Protein AF-A0A7X6HQ19-F1 (afdb_monomer_lite)

pLDDT: mean 84.84, std 12.22, range [40.97, 96.38]

Secondary structure (DSSP, 8-state):
---TT-HHHHHHHHHHHHH-----HHHHHHHTT--HHHHTTT---TT---TT---TT---TT-

Radius of gyration: 13.15 Å; chains: 1; bounding box: 34×18×34 Å

Foldseek 3Di:
DDDPDDPVLQVQLVVQLVPDPDPQPVVNCVSSVHQCQPPCAPPPCPPHDCVPHDNVNRPVVPD

Sequence (63 aa):
MANEGSLDELLHSIEQVVETETDDFMELVRIACLDIARDFAGADLSGINLRGADLSGADLRGA

Structure (mmCIF, N/CA/C/O backbone):
data_AF-A0A7X6HQ19-F1
#
_entry.id   AF-A0A7X6HQ19-F1
#
loop_
_atom_site.group_PDB
_atom_site.id
_atom_site.type_symbol
_atom_site.label_atom_id
_atom_site.label_alt_id
_atom_site.label_comp_id
_atom_site.label_asym_id
_atom_site.label_entity_id
_atom_site.label_seq_id
_atom_site.pdbx_PDB_ins_code
_atom_site.Cartn_x
_atom_site.Cartn_y
_atom_site.Cartn_z
_atom_site.occupancy
_atom_site.B_iso_or_equiv
_atom_site.auth_seq_id
_atom_site.auth_comp_id
_atom_site.auth_asym_id
_atom_site.auth_atom_id
_atom_site.pdbx_PDB_model_num
ATOM 1 N N . MET A 1 1 ? 22.859 5.750 7.910 1.00 40.97 1 MET A N 1
ATOM 2 C CA . MET A 1 1 ? 22.297 4.809 6.923 1.00 40.97 1 MET A CA 1
ATOM 3 C C . MET A 1 1 ? 21.466 3.844 7.737 1.00 40.97 1 MET A C 1
ATOM 5 O O . MET A 1 1 ? 22.031 2.923 8.310 1.00 40.97 1 MET A O 1
ATOM 9 N N . ALA A 1 2 ? 20.201 4.200 7.972 1.00 44.53 2 ALA A N 1
ATOM 10 C CA . ALA A 1 2 ? 19.294 3.363 8.745 1.00 44.53 2 ALA A CA 1
ATOM 11 C C . ALA A 1 2 ? 19.142 2.037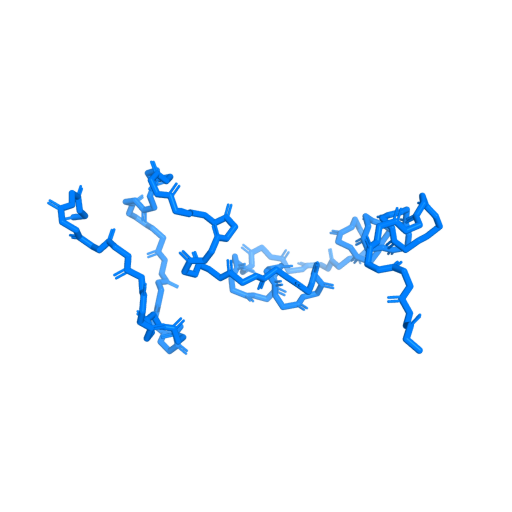 7.997 1.00 44.53 2 ALA A C 1
ATOM 13 O O . ALA A 1 2 ? 19.038 2.025 6.771 1.00 44.53 2 ALA A O 1
ATOM 14 N N . ASN A 1 3 ? 19.273 0.941 8.728 1.00 48.44 3 ASN A N 1
ATOM 15 C CA . ASN A 1 3 ? 19.025 -0.389 8.215 1.00 48.44 3 ASN A CA 1
ATOM 16 C C . ASN A 1 3 ? 17.523 -0.480 7.946 1.00 48.44 3 ASN A C 1
ATOM 18 O O . ASN A 1 3 ? 16.784 -0.729 8.888 1.00 48.44 3 ASN A O 1
ATOM 22 N N . GLU A 1 4 ? 17.094 -0.243 6.705 1.00 57.44 4 GLU A N 1
ATOM 23 C CA . GLU A 1 4 ? 15.722 -0.524 6.277 1.00 57.44 4 GLU A CA 1
ATOM 24 C C . GLU A 1 4 ? 15.416 -1.991 6.630 1.00 57.44 4 GLU A C 1
ATOM 26 O O . GLU A 1 4 ? 15.963 -2.908 6.013 1.00 57.44 4 GLU A O 1
ATOM 31 N N . GLY A 1 5 ? 14.622 -2.2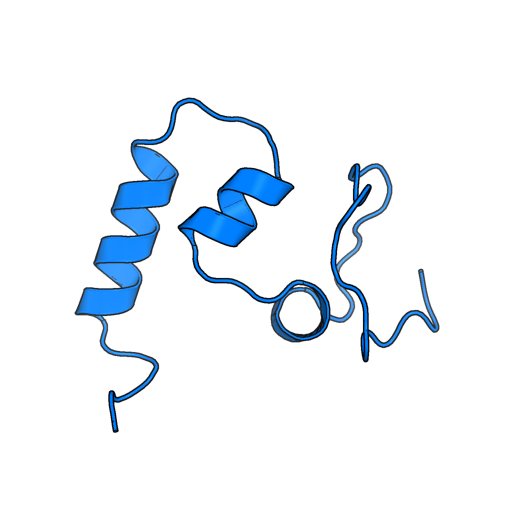20 7.683 1.00 63.81 5 GLY A N 1
ATOM 32 C CA . GLY A 1 5 ? 14.205 -3.564 8.098 1.00 63.81 5 GLY A CA 1
ATOM 33 C C . GLY A 1 5 ? 14.660 -4.013 9.487 1.00 63.81 5 GLY A C 1
ATOM 34 O O . GLY A 1 5 ? 14.902 -5.205 9.688 1.00 63.81 5 GLY A O 1
ATOM 35 N N . SER A 1 6 ? 14.783 -3.107 10.463 1.00 83.31 6 SER A N 1
ATOM 36 C CA . SER A 1 6 ? 14.754 -3.554 11.864 1.00 83.31 6 SER A CA 1
ATOM 37 C C . SER A 1 6 ? 13.365 -4.114 12.198 1.00 83.31 6 SER A C 1
ATOM 39 O O . SER A 1 6 ? 12.350 -3.540 11.804 1.00 83.31 6 SER A O 1
ATOM 41 N N . LEU A 1 7 ? 13.300 -5.205 12.969 1.00 86.50 7 LEU A N 1
ATOM 42 C CA . LEU A 1 7 ? 12.033 -5.709 13.512 1.00 86.50 7 LEU A CA 1
ATOM 43 C C . LEU A 1 7 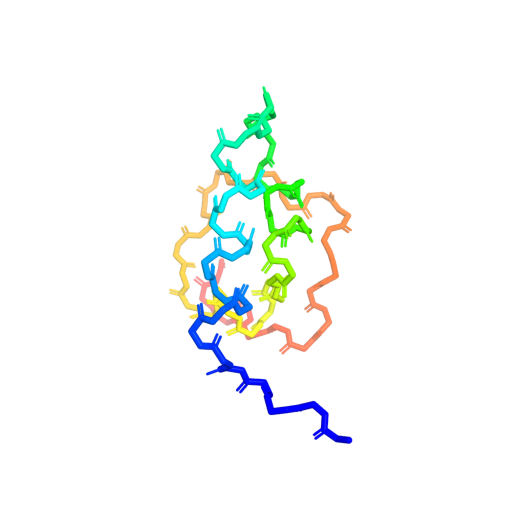? 11.291 -4.617 14.303 1.00 86.50 7 LEU A C 1
ATOM 45 O O . LEU A 1 7 ? 10.068 -4.566 14.257 1.00 86.50 7 LEU A O 1
ATOM 49 N N . ASP A 1 8 ? 12.025 -3.718 14.963 1.00 89.56 8 ASP A N 1
ATOM 50 C CA . ASP A 1 8 ? 11.447 -2.604 15.720 1.00 89.56 8 ASP A CA 1
ATOM 51 C C . ASP A 1 8 ? 10.719 -1.598 14.813 1.00 89.56 8 ASP A C 1
ATOM 53 O O . ASP A 1 8 ? 9.655 -1.103 15.172 1.00 89.56 8 ASP A O 1
ATOM 57 N N . GLU A 1 9 ? 11.246 -1.325 13.615 1.00 86.44 9 GLU A N 1
ATOM 58 C CA . GLU A 1 9 ? 10.609 -0.423 12.641 1.00 86.44 9 GLU A CA 1
ATOM 59 C C . GLU A 1 9 ? 9.329 -1.042 12.068 1.00 86.44 9 GLU A C 1
ATOM 61 O O . GLU A 1 9 ? 8.314 -0.359 11.908 1.00 86.44 9 GLU A O 1
ATOM 66 N N . LEU A 1 10 ? 9.358 -2.352 11.800 1.00 89.06 10 LEU A N 1
ATOM 67 C CA . LEU A 1 10 ? 8.184 -3.096 11.343 1.00 89.06 10 LEU A CA 1
ATOM 68 C C . LEU A 1 10 ? 7.093 -3.131 12.414 1.00 89.06 10 LEU A C 1
ATOM 70 O O . LEU A 1 10 ? 5.935 -2.857 12.106 1.00 89.06 10 LEU A O 1
ATOM 74 N N . LEU A 1 11 ? 7.450 -3.439 13.664 1.00 91.69 11 LEU A N 1
ATOM 75 C CA . LEU A 1 11 ? 6.499 -3.457 14.777 1.00 91.69 11 LEU A CA 1
ATOM 76 C C . LEU A 1 11 ? 5.883 -2.077 15.004 1.00 91.69 11 LEU A C 1
ATOM 78 O O . LEU A 1 11 ? 4.665 -1.978 15.120 1.00 91.69 11 LEU A O 1
ATOM 82 N N . HIS A 1 12 ? 6.694 -1.019 14.964 1.00 91.06 12 HIS A N 1
ATOM 83 C CA . HIS A 1 12 ? 6.199 0.347 15.098 1.00 91.06 12 HIS A CA 1
ATOM 84 C C . HIS A 1 12 ? 5.208 0.722 13.986 1.00 91.06 12 HIS A C 1
ATOM 86 O O . HIS A 1 12 ? 4.161 1.309 14.251 1.00 91.06 12 HIS A O 1
ATOM 92 N N . SER A 1 13 ? 5.507 0.338 12.743 1.00 92.06 13 SER A N 1
ATOM 93 C CA . SER A 1 13 ? 4.616 0.587 11.604 1.00 92.06 13 SER A CA 1
ATOM 94 C C . SER A 1 13 ? 3.289 -0.166 11.749 1.00 92.06 13 SER A C 1
ATOM 96 O O . SER A 1 13 ? 2.228 0.391 11.476 1.00 92.06 13 SER A O 1
ATOM 98 N N . ILE A 1 14 ? 3.328 -1.419 12.218 1.00 93.56 14 ILE A N 1
ATOM 99 C CA . ILE A 1 14 ? 2.123 -2.222 12.473 1.00 93.56 14 ILE A CA 1
ATOM 100 C C . ILE A 1 14 ? 1.270 -1.587 13.571 1.00 93.56 14 ILE A C 1
ATOM 102 O O . ILE A 1 14 ? 0.059 -1.476 13.398 1.00 93.56 14 ILE A O 1
ATOM 106 N N . GLU A 1 15 ? 1.878 -1.152 14.675 1.00 95.56 15 GLU A N 1
ATOM 107 C CA . GLU A 1 15 ? 1.163 -0.475 15.761 1.00 95.56 15 GLU A CA 1
ATOM 108 C C . GLU A 1 15 ? 0.434 0.774 15.247 1.00 95.56 15 GLU A C 1
ATOM 110 O O . GLU A 1 15 ? -0.768 0.903 15.465 1.00 95.56 15 GLU A O 1
ATOM 115 N N . GLN A 1 16 ? 1.100 1.624 14.457 1.00 94.06 16 GLN A N 1
ATOM 116 C CA . GLN A 1 16 ? 0.474 2.818 13.873 1.00 94.06 16 GLN A CA 1
ATOM 117 C C . GLN A 1 16 ? -0.731 2.486 12.976 1.00 94.06 16 GLN A C 1
ATOM 119 O O . GLN A 1 16 ? -1.751 3.174 13.010 1.00 94.06 16 GLN A O 1
ATOM 124 N N . VAL A 1 17 ? -0.621 1.428 12.168 1.00 94.94 17 VAL A N 1
ATOM 125 C CA . VAL A 1 17 ? -1.694 0.963 11.274 1.00 94.94 17 VAL A CA 1
ATOM 126 C C . VAL A 1 17 ? -2.857 0.335 12.044 1.00 94.94 17 VAL A C 1
ATOM 128 O O . VAL A 1 17 ? -3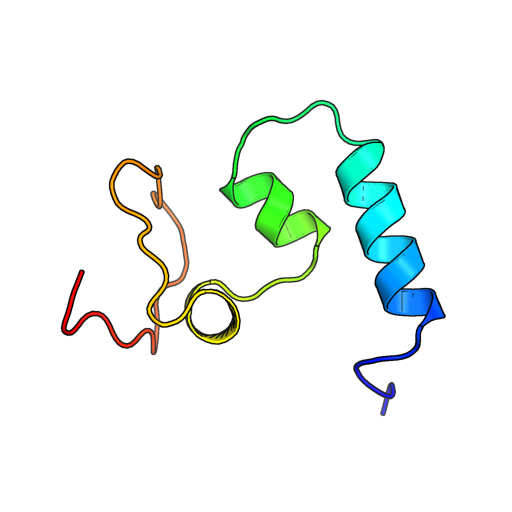.987 0.372 11.574 1.00 94.94 17 VAL A O 1
ATOM 131 N N . VAL A 1 18 ? -2.612 -0.259 13.209 1.00 94.75 18 VAL A N 1
ATOM 132 C CA . VAL A 1 18 ? -3.677 -0.831 14.048 1.00 94.75 18 VAL A CA 1
ATOM 133 C C . VAL A 1 18 ? -4.381 0.250 14.870 1.00 94.75 18 VAL A C 1
ATOM 135 O O . VAL A 1 18 ? -5.573 0.129 15.139 1.00 94.75 18 VAL A O 1
ATOM 138 N N . GLU A 1 19 ? -3.660 1.295 15.271 1.00 96.38 19 GLU A N 1
ATOM 139 C CA . GLU A 1 19 ? -4.192 2.389 16.091 1.00 96.38 19 GLU A CA 1
ATOM 140 C C . GLU A 1 19 ? -4.952 3.456 15.294 1.00 96.38 19 GLU A C 1
ATOM 142 O O . GLU A 1 19 ? -5.708 4.232 15.880 1.00 96.38 19 GLU A O 1
ATOM 147 N N . THR A 1 20 ? -4.766 3.523 13.977 1.00 95.31 20 THR A N 1
ATOM 148 C CA . THR A 1 20 ? -5.496 4.478 13.137 1.00 95.31 20 THR A CA 1
ATOM 149 C C . THR A 1 20 ? -6.977 4.113 13.005 1.00 95.31 20 THR A C 1
ATOM 151 O O . THR A 1 20 ? -7.354 2.946 12.921 1.00 95.31 20 THR A O 1
ATOM 154 N N . GLU A 1 21 ? -7.836 5.130 12.944 1.00 95.94 21 GLU A N 1
ATOM 155 C CA . GLU A 1 21 ? -9.285 4.972 12.749 1.00 95.94 21 GLU A CA 1
ATOM 156 C C . GLU A 1 21 ? -9.693 5.025 11.262 1.00 95.94 21 GLU A C 1
ATOM 158 O O . GLU A 1 21 ? -10.880 4.958 10.942 1.00 95.94 21 GLU A O 1
ATOM 163 N N . THR A 1 22 ? -8.726 5.177 10.350 1.00 93.81 22 THR A N 1
ATOM 164 C CA . THR A 1 22 ? -8.979 5.322 8.910 1.00 93.81 22 THR A CA 1
ATOM 165 C C . THR A 1 22 ? -9.141 3.972 8.212 1.00 93.81 22 THR A C 1
ATOM 167 O O . THR A 1 22 ? -8.397 3.024 8.463 1.00 93.81 22 THR A O 1
ATOM 170 N N . ASP A 1 23 ? -10.095 3.896 7.288 1.00 91.31 23 ASP A N 1
ATOM 171 C CA . ASP A 1 23 ? -10.234 2.815 6.309 1.00 91.31 23 ASP A CA 1
ATOM 172 C C . ASP A 1 23 ? -9.712 3.222 4.918 1.00 91.31 23 ASP A C 1
ATOM 174 O O . ASP A 1 23 ? -9.756 2.432 3.969 1.00 91.31 23 ASP A O 1
ATOM 178 N N . ASP A 1 24 ? -9.179 4.443 4.784 1.00 92.00 24 ASP A N 1
ATOM 179 C CA . ASP A 1 24 ? -8.618 4.941 3.537 1.00 92.00 24 ASP A CA 1
ATOM 180 C C . ASP A 1 24 ? -7.287 4.239 3.235 1.00 92.00 24 ASP A C 1
ATOM 182 O O . ASP A 1 24 ? -6.266 4.450 3.893 1.00 92.00 24 ASP A O 1
ATOM 186 N N . PHE A 1 25 ? -7.291 3.412 2.187 1.00 92.12 25 PHE A N 1
ATOM 187 C CA . PHE A 1 25 ? -6.114 2.664 1.744 1.00 92.12 25 PHE A CA 1
ATOM 188 C C . PHE A 1 25 ? -4.882 3.556 1.539 1.00 92.12 25 PHE A C 1
ATOM 190 O O . PHE A 1 25 ? -3.772 3.176 1.907 1.00 92.12 25 PHE A O 1
ATOM 197 N N . MET A 1 26 ? -5.059 4.754 0.975 1.00 91.06 26 MET A N 1
ATOM 198 C CA . MET A 1 26 ? -3.943 5.657 0.703 1.00 91.06 26 MET A CA 1
ATOM 199 C C . MET A 1 26 ? -3.346 6.212 1.993 1.00 91.06 26 MET A C 1
ATOM 201 O O . MET A 1 26 ? -2.145 6.465 2.057 1.00 91.06 26 MET A O 1
ATOM 205 N N . GLU A 1 27 ? -4.163 6.426 3.019 1.00 92.56 27 GLU A N 1
ATOM 206 C CA . GLU A 1 27 ? -3.689 6.820 4.340 1.00 92.56 27 GLU A CA 1
ATOM 207 C C . GLU A 1 27 ? -2.949 5.683 5.041 1.00 92.56 27 GLU A C 1
ATOM 209 O O . GLU A 1 27 ? -1.853 5.914 5.549 1.00 92.56 27 GLU A O 1
ATOM 214 N N . LEU A 1 28 ? -3.460 4.453 4.963 1.00 93.25 28 LEU A N 1
ATOM 215 C CA . LEU A 1 28 ? -2.787 3.270 5.508 1.00 93.25 28 LEU A CA 1
ATOM 216 C C . LEU A 1 28 ? -1.407 3.049 4.877 1.00 93.25 28 LEU A C 1
ATOM 218 O O . LEU A 1 28 ? -0.431 2.831 5.590 1.00 93.25 28 LEU A O 1
ATOM 222 N N . VAL A 1 29 ? -1.301 3.174 3.552 1.00 92.38 29 VAL A N 1
ATOM 223 C CA . VAL A 1 29 ? -0.024 3.090 2.825 1.00 92.38 29 VAL A CA 1
ATOM 224 C C . VAL A 1 29 ? 0.964 4.153 3.310 1.00 92.38 29 VAL A C 1
ATOM 226 O O . VAL A 1 29 ? 2.135 3.845 3.527 1.00 92.38 29 VAL A O 1
ATOM 229 N N . ARG A 1 30 ? 0.500 5.393 3.524 1.00 90.94 30 ARG A N 1
ATOM 230 C CA . ARG A 1 30 ? 1.342 6.482 4.043 1.00 90.94 30 ARG A CA 1
ATOM 231 C C . ARG A 1 30 ? 1.822 6.211 5.466 1.00 90.94 30 ARG A C 1
ATOM 233 O O . ARG A 1 30 ? 2.993 6.439 5.744 1.00 90.94 30 ARG A O 1
ATOM 240 N N . ILE A 1 31 ? 0.937 5.737 6.344 1.00 92.31 31 ILE A N 1
ATOM 241 C CA . ILE A 1 31 ? 1.263 5.412 7.742 1.00 92.31 31 ILE A CA 1
ATOM 242 C C . ILE A 1 31 ? 2.287 4.277 7.802 1.00 92.31 31 ILE A C 1
ATOM 244 O O . ILE A 1 31 ? 3.266 4.360 8.535 1.00 92.31 31 ILE A O 1
ATOM 248 N N . ALA A 1 32 ? 2.090 3.243 6.988 1.0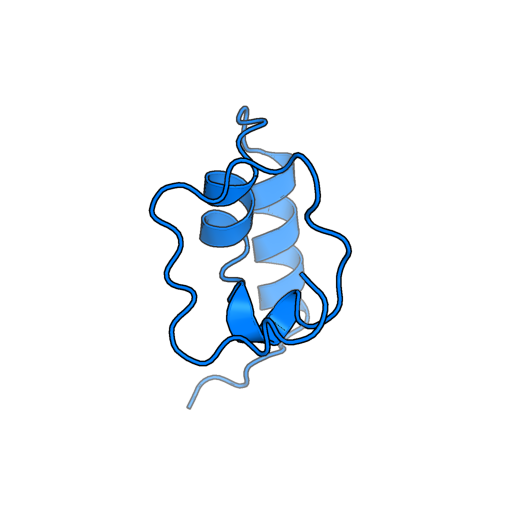0 92.19 32 ALA A N 1
ATOM 249 C CA . ALA A 1 32 ? 2.996 2.105 6.902 1.00 92.19 32 ALA A CA 1
ATOM 250 C C . ALA A 1 32 ? 4.311 2.420 6.163 1.00 92.19 32 ALA A C 1
ATOM 252 O O . ALA A 1 32 ? 5.136 1.523 5.995 1.00 92.19 32 ALA A O 1
ATOM 253 N N . CYS A 1 33 ? 4.507 3.663 5.701 1.00 90.81 33 CYS A N 1
ATOM 254 C CA . CYS A 1 33 ? 5.653 4.084 4.894 1.00 90.81 33 CYS A CA 1
ATOM 255 C C . CYS A 1 33 ? 5.889 3.187 3.663 1.00 90.81 33 CYS A C 1
ATOM 257 O O . CYS A 1 33 ? 7.034 2.935 3.283 1.00 90.81 33 CYS A O 1
ATOM 259 N N . LEU A 1 34 ? 4.808 2.702 3.046 1.00 90.19 34 LEU A N 1
ATOM 260 C CA . LEU A 1 34 ? 4.863 1.838 1.870 1.00 90.19 34 LEU A CA 1
ATOM 261 C C . LEU A 1 34 ? 4.840 2.661 0.581 1.00 90.19 34 LEU A C 1
ATOM 263 O O . LEU A 1 34 ? 4.181 3.699 0.484 1.00 90.19 34 LEU A O 1
ATOM 267 N N . ASP A 1 35 ? 5.522 2.154 -0.437 1.00 89.81 35 ASP A N 1
ATOM 268 C CA . ASP A 1 35 ? 5.510 2.694 -1.790 1.00 89.81 35 ASP A CA 1
ATOM 269 C C . ASP A 1 35 ? 4.562 1.871 -2.671 1.00 89.81 35 ASP A C 1
ATOM 271 O O . ASP A 1 35 ? 4.704 0.658 -2.806 1.00 89.81 35 ASP A O 1
ATOM 275 N N . ILE A 1 36 ? 3.580 2.525 -3.294 1.00 89.38 36 ILE A N 1
ATOM 276 C CA . ILE A 1 36 ? 2.558 1.829 -4.094 1.00 89.38 36 ILE A CA 1
ATOM 277 C C . ILE A 1 36 ? 3.170 1.179 -5.334 1.00 89.38 36 ILE A C 1
ATOM 279 O O . ILE A 1 36 ? 2.821 0.050 -5.678 1.00 89.38 36 ILE A O 1
ATOM 283 N N . ALA A 1 37 ? 4.080 1.879 -6.009 1.00 88.25 37 ALA A N 1
ATOM 284 C CA . ALA A 1 37 ? 4.690 1.401 -7.240 1.00 88.25 37 ALA A CA 1
ATOM 285 C C . ALA A 1 37 ? 5.602 0.192 -6.993 1.00 88.25 37 ALA A C 1
ATOM 287 O O . ALA A 1 37 ? 5.685 -0.692 -7.847 1.00 88.25 37 ALA A O 1
ATOM 288 N N . ARG A 1 38 ? 6.277 0.148 -5.839 1.00 88.88 38 ARG A N 1
ATOM 289 C CA . ARG A 1 38 ? 7.236 -0.896 -5.468 1.00 88.88 38 ARG A CA 1
ATOM 290 C C . ARG A 1 38 ? 6.604 -2.029 -4.665 1.00 88.88 38 ARG A C 1
ATOM 292 O O . ARG A 1 38 ? 6.748 -3.187 -5.044 1.00 88.88 38 ARG A O 1
ATOM 299 N N . ASP A 1 39 ? 5.932 -1.711 -3.565 1.00 89.69 39 ASP A N 1
ATOM 300 C CA . ASP A 1 39 ? 5.518 -2.694 -2.557 1.00 89.69 39 ASP A CA 1
ATOM 301 C C . ASP A 1 39 ? 4.198 -3.388 -2.934 1.00 89.69 39 ASP A C 1
ATOM 303 O O . ASP A 1 39 ? 3.936 -4.506 -2.493 1.00 89.69 39 ASP A O 1
ATOM 307 N N . PHE A 1 40 ? 3.403 -2.772 -3.816 1.00 89.31 40 PHE A N 1
ATOM 308 C CA . PHE A 1 40 ? 2.165 -3.341 -4.367 1.00 89.31 40 PHE A CA 1
ATOM 309 C C . PHE A 1 40 ? 2.288 -3.710 -5.853 1.00 89.31 40 PHE A C 1
ATOM 311 O O . PHE A 1 40 ? 1.283 -3.921 -6.535 1.00 89.31 40 PHE A O 1
ATOM 318 N N . ALA A 1 41 ? 3.512 -3.814 -6.379 1.00 86.50 41 ALA A N 1
ATOM 319 C CA . ALA A 1 41 ? 3.745 -4.207 -7.763 1.00 86.50 41 ALA A CA 1
ATOM 320 C C . ALA A 1 41 ? 3.119 -5.584 -8.064 1.00 86.50 41 ALA A C 1
ATOM 322 O O . ALA A 1 41 ? 3.460 -6.592 -7.444 1.00 86.50 41 ALA A O 1
ATOM 323 N N . GLY A 1 42 ? 2.203 -5.628 -9.036 1.00 85.00 42 GLY A N 1
ATOM 324 C CA . GLY A 1 42 ? 1.492 -6.850 -9.425 1.00 85.00 42 GLY A CA 1
ATOM 325 C C . GLY A 1 42 ? 0.347 -7.265 -8.492 1.00 85.00 42 GLY A C 1
ATOM 326 O O . GLY A 1 42 ? -0.256 -8.312 -8.7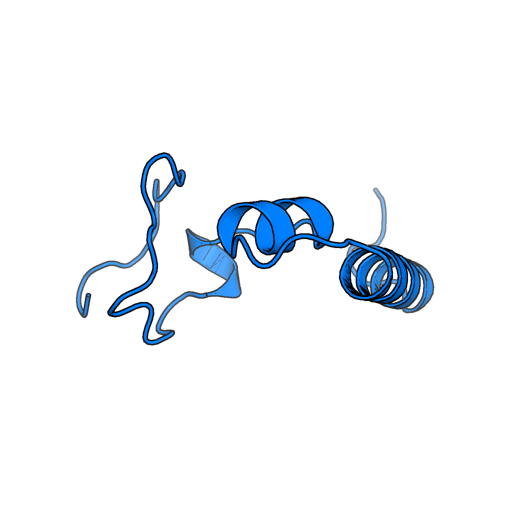24 1.00 85.00 42 GLY A O 1
ATOM 327 N N . ALA A 1 43 ? 0.029 -6.472 -7.464 1.00 87.56 43 ALA A N 1
ATOM 328 C CA . ALA A 1 43 ? -1.187 -6.661 -6.685 1.00 87.56 43 ALA A CA 1
ATOM 329 C C . ALA A 1 43 ? -2.423 -6.289 -7.518 1.00 87.56 43 ALA A C 1
ATOM 331 O O . ALA A 1 43 ? -2.397 -5.348 -8.313 1.00 87.56 43 ALA A O 1
ATOM 332 N N . ASP A 1 44 ? -3.525 -7.005 -7.299 1.00 88.62 44 ASP A N 1
ATOM 333 C CA . ASP A 1 44 ? -4.824 -6.584 -7.812 1.00 88.62 44 ASP A CA 1
ATOM 334 C C . ASP A 1 44 ? -5.334 -5.410 -6.966 1.00 88.62 44 ASP A C 1
ATOM 336 O O . ASP A 1 44 ? -5.789 -5.587 -5.836 1.00 88.62 44 ASP A O 1
ATOM 340 N N . LEU A 1 45 ? -5.206 -4.201 -7.510 1.00 87.62 45 LEU A N 1
ATOM 341 C CA . LEU A 1 45 ? -5.725 -2.966 -6.918 1.00 87.62 45 LEU A CA 1
ATOM 342 C C . LEU A 1 45 ? -7.049 -2.540 -7.574 1.00 87.62 45 LEU A C 1
ATOM 344 O O . LEU A 1 45 ? -7.452 -1.377 -7.465 1.00 87.62 45 LEU A O 1
ATOM 348 N N . SER A 1 46 ? -7.733 -3.448 -8.280 1.00 87.44 46 SER A N 1
ATOM 349 C CA . SER A 1 46 ? -9.018 -3.142 -8.902 1.00 87.44 46 SER A CA 1
ATOM 350 C C . SER A 1 46 ? -10.050 -2.743 -7.842 1.00 87.44 46 SER A C 1
ATOM 352 O O . SER A 1 46 ? -10.213 -3.372 -6.799 1.00 87.44 46 SER A O 1
ATOM 354 N N . GLY A 1 47 ? -10.729 -1.619 -8.082 1.00 88.12 47 GLY A N 1
ATOM 355 C CA . GLY A 1 47 ? -11.684 -1.044 -7.130 1.00 88.12 47 GLY A CA 1
ATOM 356 C C . GLY A 1 47 ? -11.070 -0.188 -6.015 1.00 88.12 47 GLY A C 1
ATOM 357 O O . GLY A 1 47 ? -11.826 0.462 -5.294 1.00 88.12 47 GLY A O 1
ATOM 358 N N . ILE A 1 48 ? -9.740 -0.105 -5.897 1.00 89.94 48 ILE A N 1
ATOM 359 C CA . ILE A 1 48 ? -9.085 0.818 -4.962 1.00 89.94 48 ILE A CA 1
ATOM 360 C C . ILE A 1 48 ? -9.064 2.234 -5.543 1.00 89.94 48 ILE A C 1
ATOM 362 O O . ILE A 1 48 ? -8.725 2.464 -6.706 1.00 89.94 48 ILE A O 1
ATOM 366 N N . ASN A 1 49 ? -9.410 3.221 -4.715 1.00 88.31 49 ASN A N 1
ATOM 367 C CA . ASN A 1 49 ? -9.329 4.625 -5.097 1.00 88.31 49 ASN A CA 1
ATOM 368 C C . ASN A 1 49 ? -7.877 5.127 -5.030 1.00 88.31 49 ASN A C 1
ATOM 370 O O . ASN A 1 49 ? -7.443 5.667 -4.018 1.00 88.31 49 ASN A O 1
ATOM 374 N N . LEU A 1 50 ? -7.146 5.003 -6.138 1.00 87.19 50 LEU A N 1
ATOM 375 C CA . LEU A 1 50 ? -5.760 5.474 -6.270 1.00 87.19 50 LEU A CA 1
ATOM 376 C C . LEU A 1 50 ? -5.649 6.963 -6.659 1.00 87.19 50 LEU A C 1
ATOM 378 O O . LEU A 1 50 ? -4.627 7.405 -7.190 1.00 87.19 50 LEU A O 1
ATOM 382 N N . ARG A 1 51 ? -6.699 7.772 -6.457 1.00 86.44 51 ARG A N 1
ATOM 383 C CA . ARG A 1 51 ? -6.666 9.193 -6.834 1.00 86.44 51 ARG A CA 1
ATOM 384 C C . ARG A 1 51 ? -5.581 9.926 -6.041 1.00 86.44 51 ARG A C 1
ATOM 386 O O . ARG A 1 51 ? -5.658 10.028 -4.823 1.00 86.44 51 ARG A O 1
ATOM 393 N N . GLY A 1 52 ? -4.620 10.505 -6.760 1.00 82.94 52 GLY A N 1
ATOM 394 C CA . GLY A 1 52 ? -3.509 11.251 -6.163 1.00 82.94 52 GLY A CA 1
ATOM 395 C C . GLY A 1 52 ? -2.348 10.380 -5.675 1.00 82.94 52 GLY A C 1
ATOM 396 O O . GLY A 1 52 ? -1.417 10.924 -5.090 1.00 82.94 52 GLY A O 1
ATOM 397 N N . ALA A 1 53 ? -2.377 9.065 -5.922 1.00 85.31 53 ALA A N 1
ATOM 398 C CA . ALA A 1 53 ? -1.209 8.210 -5.754 1.00 85.31 53 ALA A CA 1
ATOM 399 C C . ALA A 1 53 ? -0.100 8.616 -6.735 1.00 85.31 53 ALA A C 1
ATOM 401 O O . ALA A 1 53 ? -0.371 8.849 -7.917 1.00 85.31 53 ALA A O 1
ATOM 402 N N . ASP A 1 54 ? 1.144 8.660 -6.256 1.00 84.12 54 ASP A N 1
ATOM 403 C CA . ASP A 1 54 ? 2.294 8.708 -7.151 1.00 84.12 54 ASP A CA 1
ATOM 404 C C . ASP A 1 54 ? 2.559 7.294 -7.678 1.00 84.12 54 ASP A C 1
ATOM 406 O O . ASP A 1 54 ? 2.998 6.410 -6.948 1.00 84.12 54 ASP A O 1
ATOM 410 N N . LEU A 1 55 ? 2.221 7.074 -8.947 1.00 83.75 55 LEU A N 1
ATOM 411 C CA . LEU A 1 55 ? 2.465 5.820 -9.664 1.00 83.75 55 LEU A CA 1
ATOM 412 C C . LEU A 1 55 ? 3.660 5.949 -10.619 1.00 83.75 55 LEU A C 1
ATOM 414 O O . LEU A 1 55 ? 3.807 5.156 -11.554 1.00 83.75 55 LEU A O 1
ATOM 418 N N . SER A 1 56 ? 4.500 6.971 -10.438 1.00 85.06 56 SER A N 1
ATOM 419 C CA . SER A 1 56 ? 5.683 7.184 -11.267 1.00 85.06 56 SER A CA 1
ATOM 420 C C . SER A 1 56 ? 6.631 5.996 -11.134 1.00 85.06 56 SER A C 1
ATOM 422 O O . SER A 1 56 ? 7.178 5.731 -10.071 1.00 85.06 56 SER A O 1
ATOM 424 N N . GLY A 1 57 ? 6.833 5.268 -12.233 1.00 78.31 57 GLY A N 1
ATOM 425 C CA . GLY A 1 57 ? 7.679 4.071 -12.250 1.00 78.31 57 GLY A CA 1
ATOM 426 C C . GLY A 1 57 ? 6.962 2.767 -11.894 1.00 78.31 57 GLY A C 1
ATOM 427 O O . GLY A 1 57 ? 7.602 1.718 -11.937 1.00 78.31 57 GLY A O 1
ATOM 428 N N . ALA A 1 58 ? 5.654 2.798 -11.616 1.00 80.50 58 ALA A N 1
ATOM 429 C CA . ALA A 1 58 ? 4.865 1.582 -11.460 1.00 80.50 58 ALA A CA 1
ATOM 430 C C . ALA A 1 58 ? 4.777 0.813 -12.788 1.00 80.50 58 ALA A C 1
ATOM 432 O O . ALA A 1 58 ? 4.536 1.390 -13.855 1.00 80.50 58 ALA A O 1
ATOM 433 N N . ASP A 1 59 ? 4.930 -0.509 -12.723 1.00 74.75 59 ASP A N 1
ATOM 434 C CA . ASP A 1 59 ? 4.678 -1.382 -13.865 1.00 74.75 59 ASP A CA 1
ATOM 435 C C . ASP A 1 59 ? 3.174 -1.644 -14.016 1.00 74.75 59 ASP A C 1
ATOM 437 O O . ASP A 1 59 ? 2.627 -2.602 -13.475 1.00 74.75 59 ASP A O 1
ATOM 441 N N . LEU A 1 60 ? 2.498 -0.771 -14.765 1.00 71.56 60 LEU A N 1
ATOM 442 C CA . LEU A 1 60 ? 1.048 -0.828 -14.989 1.00 71.56 60 LEU A CA 1
ATOM 443 C C . LEU A 1 60 ? 0.641 -1.728 -16.168 1.00 71.56 60 LEU A C 1
ATOM 445 O O . LEU A 1 60 ? -0.485 -1.640 -16.650 1.00 71.56 60 LEU A O 1
ATOM 449 N N . ARG A 1 61 ? 1.531 -2.588 -16.684 1.00 74.62 61 ARG A N 1
ATOM 450 C CA . ARG A 1 61 ? 1.264 -3.385 -17.901 1.00 74.62 61 ARG A CA 1
ATOM 451 C C . ARG A 1 61 ? 0.163 -4.448 -17.745 1.00 74.62 61 ARG A C 1
ATOM 453 O O . ARG A 1 61 ? -0.185 -5.081 -18.740 1.00 74.62 61 ARG A O 1
ATOM 460 N N . GLY A 1 62 ? -0.378 -4.640 -16.541 1.00 61.69 62 GLY A N 1
ATOM 461 C CA . GLY A 1 62 ? -1.487 -5.557 -16.252 1.00 61.69 62 GLY A CA 1
ATOM 462 C C . GLY A 1 62 ? -2.616 -4.963 -15.401 1.00 61.69 62 GLY A C 1
ATOM 463 O O . GLY A 1 62 ? -3.397 -5.744 -14.866 1.00 61.69 62 GLY A O 1
ATOM 464 N N . ALA A 1 63 ? -2.664 -3.633 -15.246 1.00 63.78 63 ALA A N 1
ATOM 465 C CA . ALA A 1 63 ? -3.691 -2.920 -14.478 1.00 63.78 63 ALA A CA 1
ATOM 466 C C . ALA A 1 63 ? -4.963 -2.632 -15.295 1.00 63.78 63 ALA A C 1
ATOM 468 O O . ALA A 1 63 ? -4.853 -2.473 -16.535 1.00 63.78 63 ALA A O 1
#